Protein AF-A0A1Q7M5S8-F1 (afdb_monomer_lite)

Sequence (167 aa):
MRARPAREFLDVKSGSEAGLRAGVGYGIAPFRAWIPRRIYLELEGRSFLRAGFAAGSAPAEWRLGGTLGPAGNLAIDVAGGSALTDGVGAPRARFLLGLGWSPAACSQRYANEQLARAVPPVPRGFGPTRPVATNGTVEGRAANRRVAFTVVKTRARVIEAEMPPES

Structure (mmCIF, N/CA/C/O backbone):
data_AF-A0A1Q7M5S8-F1
#
_entry.id   AF-A0A1Q7M5S8-F1
#
loop_
_atom_site.group_PDB
_atom_site.id
_atom_site.type_symbol
_atom_site.label_atom_id
_atom_site.label_alt_id
_atom_site.label_comp_id
_atom_site.label_asym_id
_atom_site.label_entity_id
_atom_site.label_seq_id
_atom_site.pdbx_PDB_ins_code
_atom_site.Cartn_x
_atom_site.Cartn_y
_atom_site.Cartn_z
_atom_site.occupancy
_atom_site.B_iso_or_equiv
_atom_site.auth_seq_id
_atom_site.auth_comp_id
_atom_site.auth_asym_id
_atom_site.auth_atom_id
_atom_site.pdbx_PDB_model_num
ATOM 1 N N . MET A 1 1 ? -2.063 22.514 24.105 1.00 39.44 1 MET A N 1
ATOM 2 C CA . MET A 1 1 ? -3.150 21.589 24.504 1.00 39.44 1 MET A CA 1
ATOM 3 C C . MET A 1 1 ? -4.290 22.404 25.096 1.00 39.44 1 MET A C 1
ATOM 5 O O . MET A 1 1 ? -4.022 23.225 25.960 1.00 39.44 1 MET A O 1
ATOM 9 N N . ARG A 1 2 ? -5.533 22.238 24.625 1.00 38.66 2 ARG A N 1
ATOM 10 C CA . ARG A 1 2 ? -6.703 22.955 25.164 1.00 38.66 2 ARG A CA 1
ATOM 11 C C . ARG A 1 2 ? -7.488 21.982 26.047 1.00 38.66 2 ARG A C 1
ATOM 13 O O . ARG A 1 2 ? -8.186 21.119 25.526 1.00 38.66 2 ARG A O 1
ATOM 20 N N . ALA A 1 3 ? -7.300 22.071 27.362 1.00 44.81 3 ALA A N 1
ATOM 21 C CA . ALA A 1 3 ? -7.996 21.227 28.330 1.00 44.81 3 ALA A CA 1
ATOM 22 C C . ALA A 1 3 ? -9.481 21.619 28.383 1.00 44.81 3 ALA A C 1
ATOM 24 O O . ALA A 1 3 ? -9.807 22.793 28.561 1.00 44.81 3 ALA A O 1
ATOM 25 N N . ARG A 1 4 ? -10.380 20.650 28.185 1.00 46.44 4 ARG A N 1
ATOM 26 C CA . ARG A 1 4 ? -11.826 20.851 28.346 1.00 46.44 4 ARG A CA 1
ATOM 27 C C . ARG A 1 4 ? -12.246 20.478 29.777 1.00 46.44 4 ARG A C 1
ATOM 29 O O . ARG A 1 4 ? -11.707 19.509 30.311 1.00 46.44 4 ARG A O 1
ATOM 36 N N . PRO A 1 5 ? -13.196 21.207 30.390 1.00 44.59 5 PRO A N 1
ATOM 37 C CA . PRO A 1 5 ? -13.728 20.858 31.703 1.00 44.59 5 PRO A CA 1
ATOM 38 C C . PRO A 1 5 ? -14.531 19.553 31.638 1.00 44.59 5 PRO A C 1
ATOM 40 O O . PRO A 1 5 ? -15.289 19.333 30.692 1.00 44.59 5 PRO A O 1
ATOM 43 N N . ALA A 1 6 ? -14.344 18.695 32.642 1.00 44.94 6 ALA A N 1
ATOM 44 C CA . ALA A 1 6 ? -15.011 17.402 32.753 1.00 44.94 6 ALA A CA 1
ATOM 45 C C . ALA A 1 6 ? -16.527 17.579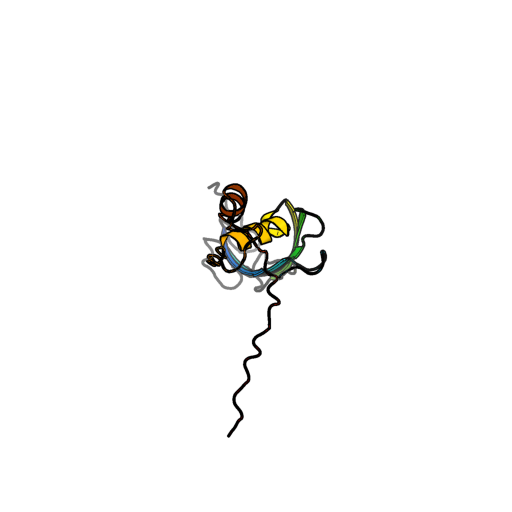 32.946 1.00 44.94 6 ALA A C 1
ATOM 47 O O . ALA A 1 6 ? -16.957 18.415 33.743 1.00 44.94 6 ALA A O 1
ATOM 48 N N . ARG A 1 7 ? -17.335 16.783 32.238 1.00 50.50 7 ARG A N 1
ATOM 49 C CA . ARG A 1 7 ? -18.764 16.603 32.532 1.00 50.50 7 ARG A CA 1
ATOM 50 C C . ARG A 1 7 ? -19.049 15.118 32.736 1.00 50.50 7 ARG A C 1
ATOM 52 O O . ARG A 1 7 ? -18.584 14.284 31.958 1.00 50.50 7 ARG A O 1
ATOM 59 N N . GLU A 1 8 ? -19.796 14.815 33.791 1.00 45.59 8 GLU A N 1
ATOM 60 C CA . GLU A 1 8 ? -20.353 13.490 34.054 1.00 45.59 8 GLU A CA 1
ATOM 61 C C . GLU A 1 8 ? -21.555 13.272 33.137 1.00 45.59 8 GLU A C 1
ATOM 63 O O . GLU A 1 8 ? -22.549 13.990 33.211 1.00 45.59 8 GLU A O 1
ATOM 68 N N . PHE A 1 9 ? -21.449 12.288 32.251 1.00 43.81 9 PHE A N 1
ATOM 69 C CA . PHE A 1 9 ? -22.585 11.724 31.537 1.00 43.81 9 PHE A CA 1
ATOM 70 C C . PHE A 1 9 ? -22.584 10.227 31.836 1.00 43.81 9 PHE A C 1
ATOM 72 O O . PHE A 1 9 ? -21.619 9.546 31.503 1.00 43.81 9 PHE A O 1
ATOM 79 N N . LEU A 1 10 ? -23.659 9.741 32.467 1.00 47.72 10 LEU A N 1
ATOM 80 C CA . LEU A 1 10 ? -23.957 8.311 32.643 1.00 47.72 10 LEU A CA 1
ATOM 81 C C . LEU A 1 10 ? -22.838 7.505 33.341 1.00 47.72 10 LEU A C 1
ATOM 83 O O . LEU A 1 10 ? -22.386 6.489 32.826 1.00 47.72 10 LEU A O 1
ATOM 87 N N . ASP A 1 11 ? -22.411 7.970 34.520 1.00 45.38 11 ASP A N 1
ATOM 88 C CA . ASP A 1 11 ? -21.552 7.234 35.470 1.00 45.38 11 ASP A CA 1
ATOM 89 C C . ASP A 1 11 ? -20.121 6.887 34.996 1.00 45.38 11 ASP A C 1
ATOM 91 O O . ASP A 1 11 ? -19.465 5.988 35.520 1.00 45.38 11 ASP A O 1
ATOM 95 N N . VAL A 1 12 ? -19.576 7.640 34.029 1.00 48.94 12 VAL A N 1
ATOM 96 C CA . VAL A 1 12 ? -18.147 7.575 33.669 1.00 48.94 12 VAL A CA 1
ATOM 97 C C . VAL A 1 12 ? -17.555 8.985 33.563 1.00 48.94 12 VAL A C 1
ATOM 99 O O . VAL A 1 12 ? -18.032 9.839 32.811 1.00 48.94 12 VAL A O 1
ATOM 102 N N . LYS A 1 13 ? -16.478 9.249 34.319 1.00 47.91 13 LYS A N 1
ATOM 103 C CA . LYS A 1 13 ? -15.739 10.527 34.304 1.00 47.91 13 LYS A CA 1
ATOM 104 C C . LYS A 1 13 ? -15.041 10.741 32.954 1.00 47.91 13 LYS A C 1
ATOM 106 O O . LYS A 1 13 ? -13.909 10.300 32.759 1.00 47.91 13 LYS A O 1
ATOM 111 N N . SER A 1 14 ? -15.697 11.452 32.038 1.00 50.75 14 SER A N 1
ATOM 112 C CA . SER A 1 14 ? -15.117 11.851 30.748 1.00 50.75 14 SER A CA 1
ATOM 113 C C . SER A 1 14 ? -14.148 13.044 30.894 1.00 50.75 14 SER A C 1
ATOM 115 O O . SER A 1 14 ? -14.361 13.949 31.707 1.00 50.75 14 SER A O 1
ATOM 117 N N . GLY A 1 15 ? -13.045 13.038 30.133 1.00 58.91 15 GLY A N 1
ATOM 118 C CA . GLY A 1 15 ? -11.954 14.024 30.197 1.00 58.91 15 GLY A CA 1
ATOM 119 C C . GLY A 1 15 ? -11.003 13.910 28.996 1.00 58.91 15 GLY A C 1
ATOM 120 O O . GLY A 1 15 ? -11.401 13.416 27.948 1.00 58.91 15 GLY A O 1
ATOM 121 N N . SER A 1 16 ? -9.748 14.356 29.117 1.00 62.31 16 SER A N 1
ATOM 122 C CA . SER A 1 16 ? -8.747 14.228 28.041 1.00 62.31 16 SER A CA 1
ATOM 123 C C . SER A 1 16 ? -8.523 12.767 27.620 1.00 62.31 16 SER A C 1
ATOM 125 O O . SER A 1 16 ? -8.291 11.898 28.464 1.00 62.31 16 SER A O 1
ATOM 127 N N . GLU A 1 17 ? -8.544 12.518 26.312 1.00 68.56 17 GLU A N 1
ATOM 128 C CA . GLU A 1 17 ? -8.320 11.206 25.698 1.00 68.56 17 GLU A CA 1
ATOM 129 C C . GLU A 1 17 ? -6.906 11.100 25.123 1.00 68.56 17 GLU A C 1
ATOM 131 O O . GLU A 1 17 ? -6.375 12.061 24.563 1.00 68.56 17 GLU A O 1
ATOM 136 N N . ALA A 1 18 ? -6.322 9.911 25.218 1.00 73.50 18 ALA A N 1
ATOM 137 C CA . ALA A 1 18 ? -5.129 9.526 24.481 1.00 73.50 18 ALA A CA 1
ATOM 138 C C . ALA A 1 18 ? -5.447 8.289 23.639 1.00 73.50 18 ALA A C 1
ATOM 140 O O . ALA A 1 18 ? -6.207 7.417 24.058 1.00 73.50 18 ALA A O 1
ATOM 141 N N . GLY A 1 19 ? -4.881 8.219 22.439 1.00 77.06 19 GLY A N 1
ATOM 142 C CA . GLY A 1 19 ? -5.085 7.096 21.534 1.00 77.06 19 GLY A CA 1
ATOM 143 C C . GLY A 1 19 ? -3.784 6.648 20.898 1.00 77.06 19 GLY A C 1
ATOM 144 O O . GLY A 1 19 ? -2.861 7.443 20.725 1.00 77.06 19 GLY A O 1
ATOM 145 N N . LEU A 1 20 ? -3.733 5.370 20.546 1.00 83.38 20 LEU A N 1
ATOM 146 C CA . LEU A 1 20 ? -2.658 4.760 19.784 1.00 83.38 20 LEU A CA 1
ATOM 147 C C . LEU A 1 20 ? -3.250 4.111 18.537 1.00 83.38 20 LEU A C 1
ATOM 149 O O . LEU A 1 20 ? -4.324 3.511 18.584 1.00 83.38 20 LEU A O 1
ATOM 153 N N . ARG A 1 21 ? -2.533 4.229 17.420 1.00 88.56 21 ARG A N 1
ATOM 154 C CA . ARG A 1 21 ? -2.875 3.564 16.167 1.00 88.56 21 ARG A CA 1
ATOM 155 C C . ARG A 1 21 ? -1.660 2.820 15.636 1.00 88.56 21 ARG A C 1
ATOM 157 O O . ARG A 1 21 ? -0.574 3.388 15.561 1.00 88.56 21 ARG A O 1
ATOM 164 N N . ALA A 1 22 ? -1.871 1.574 15.245 1.00 91.62 22 ALA A N 1
ATOM 165 C CA . ALA A 1 22 ? -0.901 0.758 14.533 1.00 91.62 22 ALA A CA 1
ATOM 166 C C . ALA A 1 22 ? -1.518 0.296 13.212 1.00 91.62 22 ALA A C 1
ATOM 168 O O . ALA A 1 22 ? -2.724 0.075 13.131 1.00 91.62 22 ALA A O 1
ATOM 169 N N . GLY A 1 23 ? -0.706 0.152 12.168 1.00 91.31 23 GLY A N 1
ATOM 170 C CA . GLY A 1 23 ? -1.207 -0.268 10.867 1.00 91.31 23 GLY A CA 1
ATOM 171 C C . GLY A 1 23 ? -0.152 -0.947 10.017 1.00 91.31 23 GLY A C 1
ATOM 172 O O . GLY A 1 23 ? 1.031 -0.617 10.087 1.00 91.31 23 GLY A O 1
ATOM 173 N N . VAL A 1 24 ? -0.605 -1.883 9.191 1.00 94.19 24 VAL A N 1
ATOM 174 C CA . VAL A 1 24 ? 0.197 -2.568 8.177 1.00 94.19 24 VAL A CA 1
ATOM 175 C C . VAL A 1 24 ? -0.430 -2.344 6.811 1.00 94.19 24 VAL A C 1
ATOM 177 O O . VAL A 1 24 ? -1.649 -2.277 6.676 1.00 94.19 24 VAL A O 1
ATOM 180 N N . GLY A 1 25 ? 0.397 -2.196 5.780 1.00 90.69 25 GLY A N 1
ATOM 181 C CA . GLY A 1 25 ? -0.077 -1.990 4.418 1.00 90.69 25 GLY A CA 1
ATOM 182 C C . GLY A 1 25 ? 0.751 -2.762 3.410 1.00 90.69 25 GLY A C 1
ATOM 183 O O . GLY A 1 25 ? 1.966 -2.858 3.551 1.00 90.69 25 GLY A O 1
ATOM 184 N N . TYR A 1 26 ? 0.084 -3.270 2.380 1.00 86.62 26 TYR A N 1
ATOM 185 C CA . TYR A 1 26 ? 0.705 -3.995 1.283 1.00 86.62 26 TYR A CA 1
ATOM 186 C C . TYR A 1 26 ? 0.408 -3.302 -0.046 1.00 86.62 26 TYR A C 1
ATOM 188 O O . TYR A 1 26 ? -0.748 -3.008 -0.357 1.00 86.62 26 TYR A O 1
ATOM 196 N N . GLY A 1 27 ? 1.463 -3.010 -0.809 1.00 85.12 27 GLY A N 1
ATOM 197 C CA . GLY A 1 27 ? 1.368 -2.416 -2.141 1.00 85.12 27 GLY A CA 1
ATOM 198 C C . GLY A 1 27 ? 1.177 -3.487 -3.212 1.00 85.12 27 GLY A C 1
ATOM 199 O O . GLY A 1 27 ? 1.892 -4.483 -3.225 1.00 85.12 27 GLY A O 1
ATOM 200 N N . ILE A 1 28 ? 0.239 -3.265 -4.129 1.00 80.12 28 ILE A N 1
ATOM 201 C CA . ILE A 1 28 ? -0.116 -4.194 -5.203 1.00 80.12 28 ILE A CA 1
ATOM 202 C C . ILE A 1 28 ? 0.258 -3.558 -6.545 1.00 80.12 28 ILE A C 1
ATOM 204 O O . ILE A 1 28 ? -0.133 -2.426 -6.859 1.00 80.12 28 ILE A O 1
ATOM 208 N N . ALA A 1 29 ? 1.033 -4.292 -7.350 1.00 73.06 29 ALA A N 1
ATOM 209 C CA . ALA A 1 29 ? 1.382 -3.868 -8.700 1.00 73.06 29 ALA A CA 1
ATOM 210 C C . ALA A 1 29 ? 0.111 -3.773 -9.565 1.00 73.06 29 ALA A C 1
ATOM 212 O O . ALA A 1 29 ? -0.716 -4.687 -9.559 1.00 73.06 29 ALA A O 1
ATOM 213 N N . PRO A 1 30 ? -0.076 -2.679 -10.316 1.00 67.38 30 PRO A N 1
ATOM 214 C CA . PRO A 1 30 ? -1.280 -2.505 -11.107 1.00 67.38 30 PRO A CA 1
ATOM 215 C C . PRO A 1 30 ? -1.287 -3.425 -12.315 1.00 67.38 30 PRO A C 1
ATOM 217 O O . PRO A 1 30 ? -0.294 -3.551 -13.027 1.00 67.38 30 PRO A O 1
ATOM 220 N N . PHE A 1 31 ? -2.471 -3.907 -12.656 1.00 65.50 31 PHE A N 1
ATOM 221 C CA . PHE A 1 31 ? -2.771 -4.299 -14.032 1.00 65.50 31 PHE A CA 1
ATOM 222 C C . PHE A 1 31 ? -4.063 -3.660 -14.555 1.00 65.50 31 PHE A C 1
ATOM 224 O O . PHE A 1 31 ? -4.291 -3.639 -15.762 1.00 65.50 31 PHE A O 1
ATOM 231 N N . ARG A 1 32 ? -4.896 -3.089 -13.670 1.00 71.94 32 ARG A N 1
ATOM 232 C CA . ARG A 1 32 ? -6.156 -2.422 -14.019 1.00 71.94 32 ARG A CA 1
ATOM 233 C C . ARG A 1 32 ? -6.461 -1.288 -13.035 1.00 71.94 32 ARG A C 1
ATOM 235 O O . ARG A 1 32 ? -6.163 -1.405 -11.852 1.00 71.94 32 ARG A O 1
ATOM 242 N N . ALA A 1 33 ? -7.077 -0.212 -13.525 1.00 72.19 33 ALA A N 1
ATOM 243 C CA . ALA A 1 33 ? -7.329 1.023 -12.766 1.00 72.19 33 ALA A CA 1
ATOM 244 C C . ALA A 1 33 ? -8.261 0.857 -11.543 1.00 72.19 33 ALA A C 1
ATOM 246 O O . ALA A 1 33 ? -8.208 1.650 -10.608 1.00 72.19 33 ALA A O 1
ATOM 247 N N . TRP A 1 34 ? -9.087 -0.192 -11.537 1.00 73.69 34 TRP A N 1
ATOM 248 C CA . TRP A 1 34 ? -10.077 -0.484 -10.491 1.00 73.69 34 TRP A CA 1
ATOM 249 C C . TRP A 1 34 ? -9.557 -1.413 -9.391 1.00 73.69 34 TRP A C 1
ATOM 251 O O . TRP A 1 34 ? -10.315 -1.826 -8.520 1.00 73.69 34 TRP A O 1
ATOM 261 N N . ILE A 1 35 ? -8.276 -1.774 -9.449 1.00 82.94 35 ILE A N 1
ATOM 262 C CA . ILE A 1 35 ? -7.642 -2.631 -8.453 1.00 82.94 35 ILE A CA 1
ATOM 263 C C . ILE A 1 35 ? -6.897 -1.740 -7.464 1.00 82.94 35 ILE A C 1
ATOM 265 O O . ILE A 1 35 ? -6.172 -0.835 -7.895 1.00 82.94 35 ILE A O 1
ATOM 269 N N . PRO A 1 36 ? -7.062 -1.968 -6.151 1.00 84.25 36 PRO A N 1
ATOM 270 C CA . PRO A 1 36 ? -6.377 -1.180 -5.144 1.00 84.25 36 PRO A CA 1
ATOM 271 C C . PRO A 1 36 ? -4.866 -1.288 -5.291 1.00 84.25 36 PRO A C 1
ATOM 273 O O . PRO A 1 36 ? -4.295 -2.363 -5.428 1.00 84.25 36 PRO A O 1
ATOM 276 N N . ARG A 1 37 ? -4.225 -0.123 -5.252 1.00 84.81 37 ARG A N 1
ATOM 277 C CA . ARG A 1 37 ? -2.773 0.076 -5.288 1.00 84.81 37 ARG A CA 1
ATOM 278 C C . ARG A 1 37 ? -2.139 -0.339 -3.975 1.00 84.81 37 ARG A C 1
ATOM 280 O O . ARG A 1 37 ? -0.982 -0.740 -3.935 1.00 84.81 37 ARG A O 1
ATOM 287 N N . ARG A 1 38 ? -2.900 -0.183 -2.899 1.00 87.62 38 ARG A N 1
ATOM 288 C CA . ARG A 1 38 ? -2.530 -0.543 -1.545 1.00 87.62 38 ARG A CA 1
ATOM 289 C C . ARG A 1 38 ? -3.764 -1.068 -0.844 1.00 87.62 38 ARG A C 1
ATOM 291 O O . ARG A 1 38 ? -4.832 -0.482 -0.985 1.00 87.62 38 ARG A O 1
ATOM 298 N N . ILE A 1 39 ? -3.581 -2.127 -0.077 1.00 92.00 39 ILE A N 1
ATOM 299 C CA . ILE A 1 39 ? -4.518 -2.564 0.955 1.00 92.00 39 ILE A CA 1
ATOM 300 C C . ILE A 1 39 ? -3.853 -2.353 2.310 1.00 92.00 39 ILE A C 1
ATOM 302 O O . ILE A 1 39 ? -2.626 -2.441 2.417 1.00 92.00 39 ILE A O 1
ATOM 306 N N . TYR A 1 40 ? -4.624 -2.030 3.336 1.00 93.56 40 TYR A N 1
ATOM 307 C CA . TYR A 1 40 ? -4.085 -1.827 4.672 1.00 93.56 40 TYR A CA 1
ATOM 308 C C . TYR A 1 40 ? -5.057 -2.274 5.754 1.00 93.56 40 TYR A C 1
ATOM 310 O O . TYR A 1 40 ? -6.269 -2.174 5.594 1.00 93.56 40 TYR A O 1
ATOM 318 N N . LEU A 1 41 ? -4.494 -2.732 6.866 1.00 95.12 41 LEU A N 1
ATOM 319 C CA . LEU A 1 41 ? -5.205 -3.053 8.092 1.00 95.12 41 LEU A CA 1
ATOM 320 C C . LEU A 1 41 ? -4.679 -2.133 9.193 1.00 95.12 41 LEU A C 1
ATOM 322 O O . LEU A 1 41 ? -3.474 -2.083 9.436 1.00 95.12 41 LEU A O 1
ATOM 326 N N . GLU A 1 42 ? -5.575 -1.413 9.852 1.00 93.81 42 GLU A N 1
ATOM 327 C CA . GLU A 1 42 ? -5.278 -0.541 10.985 1.00 93.81 42 GLU A CA 1
ATOM 328 C C . GLU A 1 42 ? -6.018 -1.010 12.236 1.00 93.81 42 GLU A C 1
ATOM 330 O O . GLU A 1 42 ? -7.172 -1.425 12.173 1.00 93.81 42 GLU A O 1
ATOM 335 N N . LEU A 1 43 ? -5.352 -0.891 13.379 1.00 91.19 43 LEU A N 1
ATOM 336 C CA . LEU A 1 43 ? -5.911 -1.064 14.711 1.00 91.19 43 LEU A CA 1
ATOM 337 C C . LEU A 1 43 ? -5.753 0.251 15.466 1.00 91.19 43 LEU A C 1
ATOM 339 O O . LEU A 1 43 ? -4.668 0.834 15.504 1.00 91.19 43 LEU A O 1
ATOM 343 N N . GLU A 1 44 ? -6.830 0.723 16.074 1.00 87.19 44 GLU A N 1
ATOM 344 C CA . GLU A 1 44 ? -6.838 1.931 16.889 1.00 87.19 44 GLU A CA 1
ATOM 345 C C . GLU A 1 44 ? -7.417 1.622 18.262 1.00 87.19 44 GLU A C 1
ATOM 347 O O . GLU A 1 44 ? -8.493 1.048 18.362 1.00 87.19 44 GLU A O 1
ATOM 352 N N . GLY A 1 45 ? -6.719 2.027 19.318 1.00 84.00 45 GLY A N 1
ATOM 353 C CA . GLY A 1 45 ? -7.219 1.985 20.687 1.00 84.00 45 GLY A CA 1
ATOM 354 C C . GLY A 1 45 ? -7.203 3.383 21.282 1.00 84.00 45 GLY A C 1
ATOM 355 O O . GLY A 1 45 ? -6.209 4.100 21.155 1.00 84.00 45 GLY A O 1
ATOM 356 N N . ARG A 1 46 ? -8.290 3.785 21.938 1.00 76.56 46 ARG A N 1
ATOM 357 C CA . ARG A 1 46 ? -8.379 5.063 22.661 1.00 76.56 46 ARG A CA 1
ATOM 358 C C . ARG A 1 46 ? -8.680 4.799 24.126 1.00 76.56 46 ARG A C 1
ATOM 360 O O . ARG A 1 46 ? -9.326 3.814 24.447 1.00 76.56 46 ARG A O 1
ATOM 367 N N . SER A 1 47 ? -8.197 5.658 25.015 1.00 70.44 47 SER A N 1
ATOM 368 C CA . SER A 1 47 ? -8.421 5.563 26.458 1.00 70.44 47 SER A CA 1
ATOM 369 C C . SER A 1 47 ? -8.505 6.957 27.075 1.00 70.44 47 SER A C 1
ATOM 371 O O . SER A 1 47 ? -7.801 7.885 26.664 1.00 70.44 47 SER A O 1
ATOM 373 N N . PHE A 1 48 ? -9.360 7.117 28.083 1.00 68.88 48 PHE A N 1
ATOM 374 C CA . PHE A 1 48 ? -9.407 8.339 28.880 1.00 68.88 48 PHE A CA 1
ATOM 375 C C . PHE A 1 48 ? -8.245 8.342 29.873 1.00 68.88 48 PHE A C 1
ATOM 377 O O . PHE A 1 48 ? -8.095 7.411 30.665 1.00 68.88 48 PHE A O 1
ATOM 384 N N . LEU A 1 49 ? -7.464 9.427 29.904 1.00 64.75 49 LEU A N 1
ATOM 385 C CA . LEU A 1 49 ? -6.265 9.540 30.750 1.00 64.75 49 LEU A CA 1
ATOM 386 C C . LEU A 1 49 ? -6.546 9.325 32.249 1.00 64.75 49 LEU A C 1
ATOM 388 O O . LEU A 1 49 ? -5.637 8.992 33.002 1.00 64.75 49 LEU A O 1
ATOM 392 N N . ARG A 1 50 ? -7.798 9.508 32.687 1.00 62.25 50 ARG A N 1
ATOM 393 C CA . ARG A 1 50 ? -8.221 9.375 34.089 1.00 62.25 50 ARG A CA 1
ATOM 394 C C . ARG A 1 50 ? -8.894 8.036 34.426 1.00 62.25 50 ARG A C 1
ATOM 396 O O . ARG A 1 50 ? -9.028 7.741 35.606 1.00 62.25 50 ARG A O 1
ATOM 403 N N . ALA A 1 51 ? -9.297 7.246 33.425 1.00 60.31 51 ALA A N 1
ATOM 404 C CA . ALA A 1 51 ? -9.950 5.940 33.606 1.00 60.31 51 ALA A CA 1
ATOM 405 C C . ALA A 1 51 ? -8.971 4.749 33.520 1.00 60.31 51 ALA A C 1
ATOM 407 O O . ALA A 1 51 ? -9.365 3.609 33.748 1.00 60.31 51 ALA A O 1
ATOM 408 N N . GLY A 1 52 ? -7.690 4.999 33.214 1.00 55.81 52 GLY A N 1
ATOM 409 C CA . GLY A 1 52 ? -6.600 4.044 33.446 1.00 55.81 52 GLY A CA 1
ATOM 410 C C . GLY A 1 52 ? -6.692 2.719 32.680 1.00 55.81 52 GLY A C 1
ATOM 411 O O . GLY A 1 52 ? -6.249 1.706 33.205 1.00 55.81 52 GLY A O 1
ATOM 412 N N . PHE A 1 53 ? -7.250 2.708 31.463 1.00 61.78 53 PHE A N 1
ATOM 413 C CA . PHE A 1 53 ? -7.430 1.492 30.646 1.00 61.78 53 PHE A CA 1
ATOM 414 C C . PHE A 1 53 ? -8.326 0.410 31.279 1.00 61.78 53 PHE A C 1
ATOM 416 O O . PHE A 1 53 ? -8.230 -0.759 30.910 1.00 61.78 53 PHE A O 1
ATOM 423 N N . ALA A 1 54 ? -9.220 0.776 32.203 1.00 60.69 54 ALA A N 1
ATOM 424 C CA . ALA A 1 54 ? -10.208 -0.155 32.741 1.00 60.69 54 ALA A CA 1
ATOM 425 C C . ALA A 1 54 ? -11.041 -0.800 31.611 1.00 60.69 54 ALA A C 1
ATOM 427 O O . ALA A 1 54 ? -11.418 -0.120 30.647 1.00 60.69 54 ALA A O 1
ATOM 428 N N . ALA A 1 55 ? -11.334 -2.100 31.725 1.00 56.47 55 ALA A N 1
ATOM 429 C CA . ALA A 1 55 ? -12.139 -2.827 30.741 1.00 56.47 55 ALA A CA 1
ATOM 430 C C . ALA A 1 55 ? -13.482 -2.103 30.503 1.00 56.47 55 ALA A C 1
ATOM 432 O O . ALA A 1 55 ? -14.149 -1.706 31.454 1.00 56.47 55 ALA A O 1
ATOM 433 N N . GLY A 1 56 ? -13.843 -1.871 29.235 1.00 60.16 56 GLY A N 1
ATOM 434 C CA . GLY A 1 56 ? -15.046 -1.112 28.841 1.00 60.16 56 GLY A CA 1
ATOM 435 C C . GLY A 1 56 ? -14.890 0.420 28.765 1.00 60.16 56 GLY A C 1
ATOM 436 O O . GLY A 1 56 ? -15.769 1.106 28.251 1.00 60.16 56 GLY A O 1
ATOM 437 N N . SER A 1 57 ? -13.759 0.985 29.205 1.00 63.78 57 SER A N 1
ATOM 438 C CA . SER A 1 57 ? -13.466 2.432 29.089 1.00 63.78 57 SER A CA 1
ATOM 439 C C . SER A 1 57 ? -12.548 2.798 27.915 1.00 63.78 57 SER A C 1
ATOM 441 O O . SER A 1 57 ? -12.375 3.978 27.605 1.00 63.78 57 SER A O 1
ATOM 443 N N . ALA A 1 58 ? -11.971 1.788 27.259 1.00 70.50 58 ALA A N 1
ATOM 444 C CA . ALA A 1 58 ? -11.042 1.944 26.150 1.00 70.50 58 ALA A CA 1
ATOM 445 C C . ALA A 1 58 ? -11.606 1.290 24.875 1.00 70.50 58 ALA A C 1
ATOM 447 O O . ALA A 1 58 ? -11.480 0.070 24.707 1.00 70.50 58 ALA A O 1
ATOM 448 N N . PRO A 1 59 ? -12.267 2.056 23.986 1.00 74.81 59 PRO A N 1
ATOM 449 C CA . PRO A 1 59 ? -12.730 1.516 22.719 1.00 74.81 59 PRO A CA 1
ATOM 450 C C . PRO A 1 59 ? -11.530 1.171 21.827 1.00 74.81 59 PRO A C 1
ATOM 452 O O . PRO A 1 59 ? -10.659 2.009 21.569 1.00 74.81 59 PRO A O 1
ATOM 455 N N . ALA A 1 60 ? -11.501 -0.072 21.357 1.00 84.12 60 ALA A N 1
ATOM 456 C CA . ALA A 1 60 ? -10.600 -0.549 20.323 1.00 84.12 60 ALA A CA 1
ATOM 457 C C . ALA A 1 60 ? -11.391 -0.747 19.029 1.00 84.12 60 ALA A C 1
ATOM 459 O O . ALA A 1 60 ? -12.523 -1.219 19.056 1.00 84.12 60 ALA A O 1
ATOM 460 N N . GLU A 1 61 ? -10.802 -0.393 17.897 1.00 88.81 61 GLU A N 1
ATOM 461 C CA . GLU A 1 61 ? -11.383 -0.495 16.563 1.00 88.81 61 GLU A CA 1
ATOM 462 C C . GLU A 1 61 ? -10.366 -1.119 15.610 1.00 88.81 61 GLU A C 1
ATOM 464 O O . GLU A 1 61 ? -9.164 -0.865 15.710 1.00 88.81 61 GLU A O 1
ATOM 469 N N . TRP A 1 62 ? -10.858 -1.875 14.635 1.00 92.44 62 TRP A N 1
ATOM 470 C CA . TRP A 1 62 ? -10.067 -2.291 13.482 1.00 92.44 62 TRP A CA 1
ATOM 471 C C . TRP A 1 62 ? -10.631 -1.665 12.213 1.00 92.44 62 TRP A C 1
ATOM 473 O O . TRP A 1 62 ? -11.821 -1.356 12.147 1.00 92.44 62 TRP A O 1
ATOM 483 N N . ARG A 1 63 ? -9.783 -1.465 11.203 1.00 95.19 63 ARG A N 1
ATOM 484 C CA . ARG A 1 63 ? -10.176 -0.959 9.884 1.00 95.19 63 ARG A CA 1
ATOM 485 C C . ARG A 1 63 ? -9.394 -1.659 8.797 1.00 95.19 63 ARG A C 1
ATOM 487 O O . ARG A 1 63 ? -8.175 -1.745 8.874 1.00 95.19 63 ARG A O 1
ATOM 494 N N . LEU A 1 64 ? -10.096 -2.088 7.764 1.00 95.69 64 LEU A N 1
ATOM 495 C CA . LEU A 1 64 ? -9.521 -2.545 6.511 1.00 95.69 64 LEU A CA 1
ATOM 496 C C . LEU A 1 64 ? -9.845 -1.511 5.443 1.00 95.69 64 LEU A C 1
ATOM 498 O O . LEU A 1 64 ? -10.999 -1.112 5.288 1.00 95.69 64 LEU A O 1
ATOM 502 N N . GLY A 1 65 ? -8.832 -1.087 4.703 1.00 95.19 65 GLY A N 1
ATOM 503 C CA . GLY A 1 65 ? -9.011 -0.136 3.622 1.00 95.19 65 GLY A CA 1
ATOM 504 C C . GLY A 1 65 ? -8.148 -0.432 2.416 1.00 95.19 65 GLY A C 1
ATOM 505 O O . GLY A 1 65 ? -7.232 -1.258 2.448 1.00 95.19 65 GLY A O 1
ATOM 506 N N . GLY A 1 66 ? -8.474 0.248 1.327 1.00 93.75 66 GLY A N 1
ATOM 507 C CA . GLY A 1 66 ? -7.730 0.183 0.091 1.00 93.75 66 GLY A CA 1
ATOM 508 C C . GLY A 1 66 ? -7.743 1.510 -0.649 1.00 93.75 66 GLY A C 1
ATOM 509 O O . GLY A 1 66 ? -8.748 2.219 -0.678 1.00 93.75 66 GLY A O 1
ATOM 510 N N . THR A 1 67 ? -6.617 1.806 -1.292 1.00 91.69 67 THR A N 1
ATOM 511 C CA . THR A 1 67 ? -6.440 3.018 -2.091 1.00 91.69 67 THR A CA 1
ATOM 512 C C . THR A 1 67 ? -6.490 2.672 -3.577 1.00 91.69 67 THR A C 1
ATOM 514 O O . THR A 1 67 ? -5.636 1.941 -4.083 1.00 91.69 67 THR A O 1
ATOM 517 N N . LEU A 1 68 ? -7.474 3.206 -4.293 1.00 90.69 68 LEU A N 1
ATOM 518 C CA . LEU A 1 68 ? -7.647 3.101 -5.740 1.00 90.69 68 LEU A CA 1
ATOM 519 C C . LEU A 1 68 ? -6.978 4.282 -6.452 1.00 90.69 68 LEU A C 1
ATOM 521 O O . LEU A 1 68 ? -6.994 5.408 -5.959 1.00 90.69 68 LEU A O 1
ATOM 525 N N . GLY A 1 69 ? -6.446 4.024 -7.648 1.00 89.19 69 GLY A N 1
ATOM 526 C CA . GLY A 1 69 ? -5.885 5.047 -8.533 1.00 89.19 69 GLY A CA 1
ATOM 527 C C . GLY A 1 69 ? -6.548 5.030 -9.906 1.00 89.19 69 GLY A C 1
ATOM 528 O O . GLY A 1 69 ? -5.911 4.567 -10.856 1.00 89.19 69 GLY A O 1
ATOM 529 N N . PRO A 1 70 ? -7.816 5.471 -10.030 1.00 85.44 70 PRO A N 1
ATOM 530 C CA . PRO A 1 70 ? -8.600 5.266 -11.246 1.00 85.44 70 PRO A CA 1
ATOM 531 C C . PRO A 1 70 ? -8.123 6.113 -12.433 1.00 85.44 70 PRO A C 1
ATOM 533 O O . PRO A 1 70 ? -8.280 5.692 -13.577 1.00 85.44 70 PRO A O 1
ATOM 536 N N . ALA A 1 71 ? -7.537 7.292 -12.187 1.00 82.75 71 ALA A N 1
ATOM 537 C CA . ALA A 1 71 ? -7.091 8.198 -13.243 1.00 82.75 71 ALA A CA 1
ATOM 538 C C . ALA A 1 71 ? -5.889 9.054 -12.808 1.00 82.75 71 ALA A C 1
ATOM 540 O O . ALA A 1 71 ? -5.992 9.901 -11.920 1.00 82.75 71 ALA A O 1
ATOM 541 N N . GLY A 1 72 ? -4.746 8.864 -13.474 1.00 83.50 72 GLY A N 1
ATOM 542 C CA . GLY A 1 72 ? -3.546 9.679 -13.275 1.00 83.50 72 GLY A CA 1
ATOM 543 C C . GLY A 1 72 ? -3.032 9.651 -11.833 1.00 83.50 72 GLY A C 1
ATOM 544 O O . GLY A 1 72 ? -2.532 8.631 -11.365 1.00 83.50 72 GLY A O 1
ATOM 545 N N . ASN A 1 73 ? -3.140 10.791 -11.151 1.00 88.50 73 ASN A N 1
ATOM 546 C CA . ASN A 1 73 ? -2.664 10.986 -9.780 1.00 88.50 73 ASN A CA 1
ATOM 547 C C . ASN A 1 73 ? -3.810 11.070 -8.760 1.00 88.50 73 ASN A C 1
ATOM 549 O O . ASN A 1 73 ? -3.554 11.360 -7.594 1.00 88.50 73 ASN A O 1
ATOM 553 N N . LEU A 1 74 ? -5.060 10.856 -9.179 1.00 89.81 74 LEU A N 1
ATOM 554 C CA . LEU A 1 74 ? -6.190 10.815 -8.260 1.00 89.81 74 LEU A CA 1
ATOM 555 C C . LEU A 1 74 ? -6.120 9.532 -7.429 1.00 89.81 74 LEU A C 1
ATOM 557 O O . LEU A 1 74 ? -6.150 8.437 -7.986 1.00 89.81 74 LEU A O 1
ATOM 561 N N . ALA A 1 75 ? -6.066 9.693 -6.112 1.00 91.25 75 ALA A N 1
ATOM 562 C CA . ALA A 1 75 ? -6.156 8.625 -5.134 1.00 91.25 75 ALA A CA 1
ATOM 563 C C . ALA A 1 75 ? -7.533 8.668 -4.465 1.00 91.25 75 ALA A C 1
ATOM 565 O O . ALA A 1 75 ? -7.952 9.709 -3.954 1.00 91.25 75 ALA A O 1
ATOM 566 N N . ILE A 1 76 ? -8.221 7.531 -4.463 1.00 93.38 76 ILE A N 1
ATOM 567 C CA . ILE A 1 76 ? -9.481 7.336 -3.747 1.00 93.38 76 ILE A CA 1
ATOM 568 C C . ILE A 1 76 ? -9.232 6.283 -2.681 1.00 93.38 76 ILE A C 1
ATOM 570 O O . ILE A 1 76 ? -8.917 5.145 -3.011 1.00 93.38 76 ILE A O 1
ATOM 574 N N . ASP A 1 77 ? -9.356 6.656 -1.416 1.00 93.50 77 ASP A N 1
ATOM 575 C CA . ASP A 1 77 ? -9.218 5.736 -0.295 1.00 93.50 77 ASP A CA 1
ATOM 576 C C . ASP A 1 77 ? -10.593 5.335 0.225 1.00 93.50 77 ASP A C 1
ATOM 578 O O . ASP A 1 77 ? -11.454 6.188 0.437 1.00 93.50 77 ASP A O 1
ATOM 582 N N . VAL A 1 78 ? -10.807 4.041 0.422 1.00 95.69 78 VAL A N 1
ATOM 583 C CA . VAL A 1 78 ? -12.035 3.517 1.018 1.00 95.69 78 VAL A CA 1
ATOM 584 C C . VAL A 1 78 ? -11.639 2.581 2.140 1.00 95.69 78 VAL A C 1
ATOM 586 O O . VAL A 1 78 ? -10.860 1.657 1.916 1.00 95.69 78 VAL A O 1
ATOM 589 N N . ALA A 1 79 ? -12.194 2.794 3.329 1.00 95.81 79 ALA A N 1
ATOM 590 C CA . ALA A 1 79 ? -11.966 1.920 4.468 1.00 95.81 79 ALA A CA 1
ATOM 591 C C . ALA A 1 79 ? -13.251 1.643 5.233 1.00 95.81 79 ALA A C 1
ATOM 593 O O . ALA A 1 79 ? -14.152 2.477 5.299 1.00 95.81 79 ALA A O 1
ATOM 594 N N . GLY A 1 80 ? -13.319 0.465 5.833 1.00 95.62 80 GLY A N 1
ATOM 595 C CA . GLY A 1 80 ? -14.429 0.023 6.657 1.00 95.62 80 GLY A CA 1
ATOM 596 C C . GLY A 1 80 ? -13.920 -0.753 7.859 1.00 95.62 80 GLY A C 1
ATOM 597 O O . GLY A 1 80 ? -12.863 -1.382 7.807 1.00 95.62 80 GLY A O 1
ATOM 598 N N . GLY A 1 81 ? -14.664 -0.702 8.953 1.00 93.31 81 GLY A N 1
ATOM 599 C CA . GLY A 1 81 ? -14.288 -1.406 10.165 1.00 93.31 81 GLY A CA 1
ATOM 600 C C . GLY A 1 81 ? -15.338 -1.318 11.255 1.00 93.31 81 GLY A C 1
ATOM 601 O O . GLY A 1 81 ? -16.359 -0.643 11.101 1.00 93.31 81 GLY A O 1
ATOM 602 N N . SER A 1 82 ? -15.080 -1.997 12.364 1.00 90.69 82 SER A N 1
ATOM 603 C CA . SER A 1 82 ? -15.965 -2.011 13.525 1.00 90.69 82 SER A CA 1
ATOM 604 C C . SER A 1 82 ? -15.177 -1.871 14.819 1.00 90.69 82 SER A C 1
ATOM 606 O O . SER A 1 82 ? -13.947 -1.981 14.852 1.00 90.69 82 SER A O 1
ATOM 608 N N . ALA A 1 83 ? -15.917 -1.663 15.903 1.00 88.38 83 ALA A N 1
ATOM 609 C CA . ALA A 1 83 ? -15.403 -1.890 17.237 1.00 88.38 83 ALA A CA 1
ATOM 610 C C . ALA A 1 83 ? -14.882 -3.330 17.386 1.00 88.38 83 ALA A C 1
ATOM 612 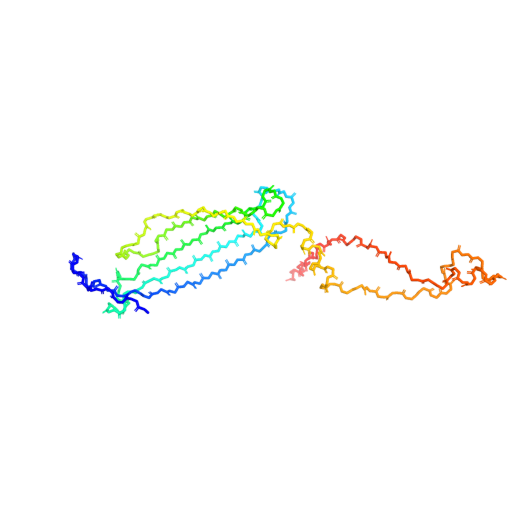O O . ALA A 1 83 ? -15.450 -4.282 16.843 1.00 88.38 83 ALA A O 1
ATOM 613 N N . LEU A 1 84 ? -13.784 -3.444 18.121 1.00 83.94 84 LEU A N 1
ATOM 614 C CA . LEU A 1 84 ? -13.205 -4.666 18.664 1.00 83.94 84 LEU A CA 1
ATOM 615 C C . LEU A 1 84 ? -13.606 -4.849 20.139 1.00 83.94 84 LEU A C 1
ATOM 617 O O . LEU A 1 84 ? -13.606 -5.971 20.633 1.00 83.94 84 LEU A O 1
ATOM 621 N N . THR A 1 85 ? -13.938 -3.756 20.839 1.00 79.25 85 THR A N 1
ATOM 622 C CA . THR A 1 85 ? -14.405 -3.757 22.233 1.00 79.25 85 THR A CA 1
ATOM 623 C C . THR A 1 85 ? -15.613 -2.841 22.419 1.00 79.25 85 THR A C 1
ATOM 625 O O . THR A 1 85 ? -15.709 -1.784 21.791 1.00 79.25 85 THR A O 1
ATOM 628 N N . ASP A 1 86 ? -16.509 -3.214 23.335 1.00 72.25 86 ASP A N 1
ATOM 629 C CA . ASP A 1 86 ? -17.712 -2.448 23.684 1.00 72.25 86 ASP A CA 1
ATOM 630 C C . ASP A 1 86 ? -17.391 -1.314 24.670 1.00 72.25 86 ASP A C 1
ATOM 632 O O . ASP A 1 86 ? -17.848 -1.279 25.811 1.00 72.25 86 ASP A O 1
ATOM 636 N N . GLY A 1 87 ? -16.531 -0.395 24.227 1.00 70.06 87 GLY A N 1
ATOM 637 C CA . GLY A 1 87 ? -16.188 0.816 24.964 1.00 70.06 87 GLY A CA 1
ATOM 638 C C . GLY A 1 87 ? -17.185 1.951 24.736 1.00 70.06 87 GLY A C 1
ATOM 639 O O . GLY A 1 87 ? -17.798 2.061 23.671 1.00 70.06 87 GLY A O 1
ATOM 640 N N . VAL A 1 88 ? -17.310 2.859 25.706 1.00 64.19 88 VAL A N 1
ATOM 641 C CA . VAL A 1 88 ? -18.105 4.088 25.533 1.00 64.19 88 VAL A CA 1
ATOM 642 C C . VAL A 1 88 ? -17.577 4.880 24.327 1.00 64.19 88 VAL A C 1
ATOM 644 O O . VAL A 1 88 ? -16.414 5.276 24.292 1.00 64.19 88 VAL A O 1
ATOM 647 N N . GLY A 1 89 ? -18.435 5.098 23.323 1.00 68.38 89 GLY A N 1
ATOM 648 C CA . GLY A 1 89 ? -18.078 5.778 22.071 1.00 68.38 89 GLY A CA 1
ATOM 649 C C . GLY A 1 89 ? -17.562 4.868 20.945 1.00 68.38 89 GLY A C 1
ATOM 650 O O . GLY A 1 89 ? -17.238 5.383 19.873 1.00 68.38 89 GLY A O 1
ATOM 651 N N . ALA A 1 90 ? -17.515 3.543 21.143 1.00 71.00 90 ALA A N 1
ATOM 652 C CA . ALA A 1 90 ? -17.135 2.590 20.103 1.00 71.00 90 ALA A CA 1
ATOM 653 C C . ALA A 1 90 ? -18.214 2.515 18.996 1.00 71.00 90 ALA A C 1
ATOM 655 O O . ALA A 1 90 ? -19.377 2.210 19.278 1.00 71.00 90 ALA A O 1
ATOM 656 N N . PRO A 1 91 ? -17.881 2.792 17.722 1.00 69.94 91 PRO A N 1
ATOM 657 C CA . PRO A 1 91 ? -18.827 2.664 16.623 1.00 69.94 91 PRO A CA 1
ATOM 658 C C . PRO A 1 91 ? -19.083 1.187 16.303 1.00 69.94 91 PRO A C 1
ATOM 660 O O . PRO A 1 91 ? -18.152 0.410 16.098 1.00 69.94 91 PRO A O 1
ATOM 663 N N . ARG A 1 92 ? -20.356 0.807 16.143 1.00 79.94 92 ARG A N 1
ATOM 664 C CA . ARG A 1 92 ? -20.718 -0.539 15.656 1.00 79.94 92 ARG A CA 1
ATOM 665 C C . ARG A 1 92 ? -20.175 -0.811 14.251 1.00 79.94 92 ARG A C 1
ATOM 667 O O . ARG A 1 92 ? -19.800 -1.934 13.944 1.00 79.94 92 ARG A O 1
ATOM 674 N N . ALA A 1 93 ? -20.116 0.224 13.418 1.00 87.31 93 ALA A N 1
ATOM 675 C CA . ALA A 1 93 ? -19.443 0.215 12.128 1.00 87.31 93 ALA A CA 1
ATOM 676 C C . ALA A 1 93 ? -18.980 1.636 11.783 1.00 87.31 93 ALA A C 1
ATOM 678 O O . ALA A 1 93 ? -19.654 2.614 12.120 1.00 87.31 93 ALA A O 1
ATOM 679 N N . ARG A 1 94 ? -17.841 1.757 11.099 1.00 89.06 94 ARG A N 1
ATOM 680 C CA . ARG A 1 94 ? -17.318 3.018 10.569 1.00 89.06 94 ARG A CA 1
ATOM 681 C C . ARG A 1 94 ? -16.829 2.804 9.145 1.00 89.06 94 ARG A C 1
ATOM 683 O O . ARG A 1 94 ? -16.070 1.877 8.883 1.00 89.06 94 ARG A O 1
ATOM 690 N N . PHE A 1 95 ? -17.229 3.710 8.263 1.00 93.62 95 PHE A N 1
ATOM 691 C CA . PHE A 1 95 ? -16.765 3.773 6.884 1.00 93.62 95 PHE A CA 1
ATOM 692 C C . PHE A 1 95 ? -16.075 5.109 6.648 1.00 93.62 95 PHE A C 1
ATOM 694 O O . PHE A 1 95 ? -16.525 6.143 7.145 1.00 93.62 95 PHE A O 1
ATOM 701 N N . LEU A 1 96 ? -14.974 5.073 5.911 1.00 93.94 96 LEU A N 1
ATOM 702 C CA . LEU A 1 96 ? -14.186 6.231 5.532 1.00 93.94 96 LEU A CA 1
ATOM 703 C C . LEU A 1 96 ? -14.086 6.270 4.011 1.00 93.94 96 LEU A C 1
ATOM 705 O O . LEU A 1 96 ? -13.838 5.250 3.369 1.00 93.94 96 LEU A O 1
ATOM 709 N N . LEU A 1 97 ? -14.262 7.467 3.464 1.00 96.25 97 LEU A N 1
ATOM 710 C CA . LEU A 1 97 ? -14.008 7.779 2.068 1.00 96.25 97 LEU A CA 1
ATOM 711 C C . LEU A 1 97 ? -13.057 8.972 2.032 1.00 96.25 97 LEU A C 1
ATOM 713 O O . LEU A 1 97 ? -13.354 10.027 2.594 1.00 96.25 97 LEU A O 1
ATOM 717 N N . GLY A 1 98 ? -11.912 8.788 1.388 1.00 94.12 98 GLY A N 1
ATOM 718 C CA . GLY A 1 98 ? -10.887 9.802 1.206 1.00 94.12 98 GLY A CA 1
ATOM 719 C C . GLY A 1 98 ? -10.657 10.080 -0.271 1.00 94.12 98 GLY A C 1
ATOM 720 O O . GLY A 1 98 ? -10.628 9.167 -1.091 1.00 94.12 98 GLY A O 1
ATOM 721 N N . LEU A 1 99 ? -10.458 11.350 -0.606 1.00 94.56 99 LEU A N 1
ATOM 722 C CA . LEU A 1 99 ? -10.035 11.785 -1.932 1.00 94.56 99 LEU A CA 1
ATOM 723 C C . LEU A 1 99 ? -8.735 12.566 -1.780 1.00 94.56 99 LEU A C 1
ATOM 725 O O . LEU A 1 99 ? -8.607 13.403 -0.887 1.00 94.56 99 LEU A O 1
ATOM 729 N N . GLY A 1 100 ? -7.771 12.305 -2.653 1.00 91.44 100 GLY A N 1
ATOM 730 C CA . GLY A 1 100 ? -6.492 12.995 -2.624 1.00 91.44 100 GLY A CA 1
ATOM 731 C C . GLY A 1 100 ? -5.789 12.977 -3.970 1.00 91.44 100 GLY A C 1
ATOM 732 O O . GLY A 1 100 ? -6.122 12.206 -4.865 1.00 91.44 100 GLY A O 1
ATOM 733 N N . TRP A 1 101 ? -4.780 13.830 -4.106 1.00 91.00 101 TRP A N 1
ATOM 734 C CA . TRP A 1 101 ? -3.897 13.841 -5.264 1.00 91.00 101 TRP A CA 1
ATOM 735 C C . TRP A 1 101 ? -2.528 13.309 -4.849 1.00 91.00 101 TRP A C 1
ATOM 737 O O . TRP A 1 101 ? -1.811 13.954 -4.087 1.00 91.00 101 TRP A O 1
ATOM 747 N N . SER A 1 102 ? -2.167 12.116 -5.317 1.00 86.69 102 SER A N 1
ATOM 748 C CA . SER A 1 102 ? -0.916 11.448 -4.963 1.00 86.69 102 SER A CA 1
ATOM 749 C C . SER A 1 102 ? -0.289 10.751 -6.175 1.00 86.69 102 SER A C 1
ATOM 751 O O . SER A 1 102 ? -0.629 9.608 -6.501 1.00 86.69 102 SER A O 1
ATOM 753 N N . PRO A 1 103 ? 0.686 11.403 -6.837 1.00 81.38 103 PRO A N 1
ATOM 754 C CA . PRO A 1 103 ? 1.445 10.783 -7.919 1.00 81.38 103 PRO A CA 1
ATOM 755 C C . PRO A 1 103 ? 2.202 9.534 -7.461 1.00 81.38 103 PRO A C 1
ATOM 757 O O . PRO A 1 103 ? 2.299 8.566 -8.210 1.00 81.38 103 PRO A O 1
ATOM 760 N N . ALA A 1 104 ? 2.702 9.525 -6.223 1.00 75.94 104 ALA A N 1
ATOM 761 C CA . ALA A 1 104 ? 3.424 8.383 -5.672 1.00 75.94 104 ALA A CA 1
ATOM 762 C C . ALA A 1 104 ? 2.510 7.173 -5.426 1.00 75.94 104 ALA A C 1
ATOM 764 O O . ALA A 1 104 ? 2.926 6.039 -5.647 1.00 75.94 104 ALA A O 1
ATOM 765 N N . ALA A 1 105 ? 1.259 7.403 -5.012 1.00 74.00 105 ALA A N 1
ATOM 766 C CA . ALA A 1 105 ? 0.313 6.320 -4.766 1.00 74.00 105 ALA A CA 1
ATOM 767 C C . ALA A 1 105 ? -0.347 5.785 -6.044 1.00 74.00 105 ALA A C 1
ATOM 769 O O . ALA A 1 105 ? -0.861 4.673 -6.007 1.00 74.00 105 ALA A O 1
ATOM 770 N N . CYS A 1 106 ? -0.394 6.547 -7.148 1.00 78.75 106 CYS A N 1
ATOM 771 C CA . CYS A 1 106 ? -1.223 6.203 -8.316 1.00 78.75 106 CYS A CA 1
ATOM 772 C C . CYS A 1 106 ? -0.506 6.220 -9.677 1.00 78.75 106 CYS A C 1
ATOM 774 O O . CYS A 1 106 ? -0.925 5.494 -10.583 1.00 78.75 106 CYS A O 1
ATOM 776 N N . SER A 1 107 ? 0.591 6.966 -9.842 1.00 75.88 107 SER A N 1
ATOM 777 C CA . SER A 1 107 ? 1.229 7.120 -11.154 1.00 75.88 107 SER A CA 1
ATOM 778 C C . SER A 1 107 ? 2.211 5.988 -11.480 1.00 75.88 107 SER A C 1
ATOM 780 O O . SER A 1 107 ? 3.131 5.669 -10.725 1.00 75.88 107 SER A O 1
ATOM 782 N N . GLN A 1 108 ? 2.054 5.403 -12.670 1.00 69.69 108 GLN A N 1
ATOM 783 C CA . GLN A 1 108 ? 2.984 4.396 -13.195 1.00 69.69 108 GLN A CA 1
ATOM 784 C C . GLN A 1 108 ? 4.367 4.992 -13.489 1.00 69.69 108 GLN A C 1
ATOM 786 O O . GLN A 1 108 ? 5.389 4.325 -13.354 1.00 69.69 108 GLN A O 1
ATOM 791 N N . ARG A 1 109 ? 4.398 6.272 -13.873 1.00 70.44 109 ARG A N 1
ATOM 792 C CA . ARG A 1 109 ? 5.626 7.000 -14.190 1.00 70.44 109 ARG A CA 1
ATOM 793 C C . ARG A 1 109 ? 6.535 7.133 -12.967 1.00 70.44 109 ARG A C 1
ATOM 795 O O . ARG A 1 109 ? 7.710 6.804 -13.075 1.00 70.44 109 ARG A O 1
ATOM 802 N N . TYR A 1 110 ? 5.987 7.510 -11.808 1.00 68.81 110 TYR A N 1
ATOM 803 C CA . TYR A 1 110 ? 6.761 7.608 -10.567 1.00 68.81 110 TYR A CA 1
ATOM 804 C C . TYR A 1 110 ? 7.341 6.252 -10.150 1.00 68.81 110 TYR A C 1
ATOM 806 O O . TYR A 1 110 ? 8.516 6.163 -9.805 1.00 68.81 110 TYR A O 1
ATOM 814 N N . ALA A 1 111 ? 6.559 5.171 -10.257 1.00 69.69 111 ALA A N 1
ATOM 815 C CA . ALA A 1 111 ? 7.050 3.822 -9.979 1.00 69.69 111 ALA A CA 1
ATOM 816 C C . ALA A 1 111 ? 8.212 3.418 -10.909 1.00 69.69 111 ALA A C 1
ATOM 818 O O . ALA A 1 111 ? 9.224 2.909 -10.433 1.00 69.69 111 ALA A O 1
ATOM 819 N N . ASN A 1 112 ? 8.107 3.695 -12.214 1.00 71.81 112 ASN A N 1
ATOM 820 C CA . ASN A 1 112 ? 9.176 3.415 -13.178 1.00 71.81 112 ASN A CA 1
ATOM 821 C C . ASN A 1 112 ? 10.446 4.231 -12.894 1.00 71.81 112 ASN A C 1
ATOM 823 O O . ASN A 1 112 ? 11.549 3.703 -12.997 1.00 71.81 112 ASN A O 1
ATOM 827 N N . GLU A 1 113 ? 10.302 5.504 -12.522 1.00 76.06 113 GLU A N 1
ATOM 828 C CA . GLU A 1 113 ? 11.428 6.371 -12.160 1.00 76.06 113 GLU A CA 1
ATOM 829 C C . GLU A 1 113 ? 12.128 5.889 -10.882 1.00 76.06 113 GLU A C 1
ATOM 831 O O . GLU A 1 113 ? 13.357 5.857 -10.827 1.00 76.06 113 GLU A O 1
ATOM 836 N N . GLN A 1 114 ? 11.367 5.459 -9.872 1.00 72.25 114 GLN A N 1
ATOM 837 C CA . GLN A 1 114 ? 11.920 4.869 -8.650 1.00 72.25 114 GLN A CA 1
ATOM 838 C C . GLN A 1 114 ? 12.643 3.551 -8.941 1.00 72.25 114 GLN A C 1
ATOM 840 O O . GLN A 1 114 ? 13.750 3.337 -8.448 1.00 72.25 114 GLN A O 1
ATOM 845 N N . LEU A 1 115 ? 12.064 2.695 -9.788 1.00 70.81 115 LEU A N 1
ATOM 846 C CA . LEU A 1 115 ? 12.695 1.44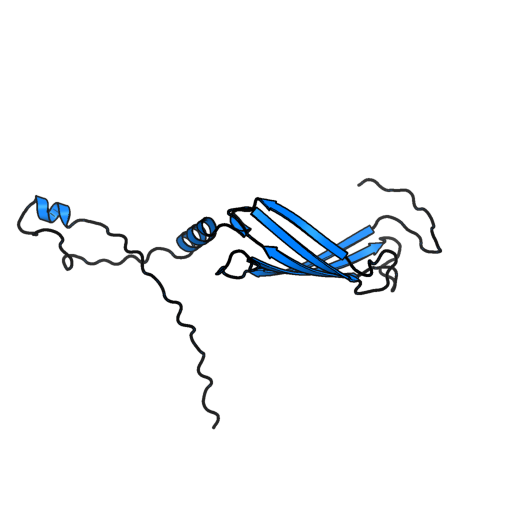6 -10.209 1.00 70.81 115 LEU A CA 1
ATOM 847 C C . LEU A 1 115 ? 14.000 1.705 -10.980 1.00 70.81 115 LEU A C 1
ATOM 849 O O . LEU A 1 115 ? 15.000 1.043 -10.727 1.00 70.81 115 LEU A O 1
ATOM 853 N N . ALA A 1 116 ? 14.016 2.700 -11.873 1.00 74.38 116 ALA A N 1
ATOM 854 C CA . ALA A 1 116 ? 15.207 3.093 -12.627 1.00 74.38 116 ALA A CA 1
ATOM 855 C C . ALA A 1 116 ? 16.325 3.670 -11.738 1.00 74.38 116 ALA A C 1
ATOM 857 O O . ALA A 1 116 ? 17.496 3.545 -12.083 1.00 74.38 116 ALA A O 1
ATOM 858 N N . ARG A 1 117 ? 15.991 4.279 -10.591 1.00 77.38 117 ARG A N 1
ATOM 859 C CA . ARG A 1 117 ? 16.989 4.666 -9.576 1.00 77.38 117 ARG A CA 1
ATOM 860 C C . ARG A 1 117 ? 17.490 3.472 -8.772 1.00 77.38 117 ARG A C 1
ATOM 862 O O . ARG A 1 117 ? 18.670 3.417 -8.449 1.00 77.38 117 ARG A O 1
ATOM 869 N N . ALA A 1 118 ? 16.592 2.556 -8.416 1.00 77.44 118 ALA A N 1
ATOM 870 C CA . ALA A 1 118 ? 16.911 1.405 -7.577 1.00 77.44 118 ALA A CA 1
ATOM 871 C C . ALA A 1 118 ? 17.732 0.338 -8.317 1.00 77.44 118 ALA A C 1
ATOM 873 O O . ALA A 1 118 ? 18.532 -0.357 -7.696 1.00 77.44 118 ALA A O 1
ATOM 874 N N . VAL A 1 119 ? 17.546 0.207 -9.634 1.00 79.31 119 VAL A N 1
ATOM 875 C CA . VAL A 1 119 ? 18.289 -0.735 -10.475 1.00 79.31 119 VAL A CA 1
ATOM 876 C C . VAL A 1 119 ? 19.316 0.048 -11.292 1.00 79.31 119 VAL A C 1
ATOM 878 O O . VAL A 1 119 ? 18.959 0.603 -12.336 1.00 79.31 119 VAL A O 1
ATOM 881 N N . PRO A 1 120 ? 20.587 0.118 -10.851 1.00 77.12 120 PRO A N 1
ATOM 882 C CA . PRO A 1 120 ? 21.610 0.795 -11.629 1.00 77.12 120 PRO A CA 1
ATOM 883 C C . PRO A 1 120 ? 21.761 0.107 -12.995 1.00 77.12 120 PRO A C 1
ATOM 885 O O . PRO A 1 120 ? 21.647 -1.122 -13.090 1.00 77.12 120 PRO A O 1
ATOM 888 N N . PRO A 1 121 ? 22.018 0.866 -14.075 1.00 81.62 121 PRO A N 1
ATOM 889 C CA . PRO A 1 121 ? 22.276 0.266 -15.374 1.00 81.62 121 PRO A CA 1
ATOM 890 C C . PRO A 1 121 ? 23.500 -0.645 -15.273 1.00 81.62 121 PRO A C 1
ATOM 892 O O . PRO A 1 121 ? 24.520 -0.260 -14.708 1.00 81.62 121 PRO A O 1
ATOM 895 N N . VAL A 1 122 ? 23.413 -1.849 -15.838 1.00 86.81 122 VAL A N 1
ATOM 896 C CA . VAL A 1 122 ? 24.542 -2.786 -15.863 1.00 86.81 122 VAL A CA 1
ATOM 897 C C . VAL A 1 122 ? 25.498 -2.370 -16.988 1.00 86.81 122 VAL A C 1
ATOM 899 O O . VAL A 1 122 ? 25.130 -2.507 -18.163 1.00 86.81 122 VAL A O 1
ATOM 902 N N . PRO A 1 123 ? 26.711 -1.867 -16.687 1.00 89.25 123 PRO A N 1
ATOM 903 C CA . PRO A 1 123 ? 27.663 -1.498 -17.723 1.00 89.25 123 PRO A CA 1
ATOM 904 C C . PRO A 1 123 ? 28.166 -2.762 -18.427 1.00 89.25 123 PRO A C 1
ATOM 906 O O . PRO A 1 123 ? 28.608 -3.717 -17.791 1.00 89.25 123 PRO A O 1
ATOM 909 N N . ARG A 1 124 ? 28.112 -2.774 -19.762 1.00 91.12 124 ARG A N 1
ATOM 910 C CA . ARG A 1 124 ? 28.721 -3.829 -20.583 1.00 91.12 124 ARG A CA 1
ATOM 911 C C . ARG A 1 124 ? 29.666 -3.217 -21.605 1.00 91.12 124 ARG A C 1
ATOM 913 O O . ARG A 1 124 ? 29.236 -2.457 -22.470 1.00 91.12 124 ARG A O 1
ATOM 920 N N . GLY A 1 125 ? 30.945 -3.572 -21.513 1.00 91.19 125 GLY A N 1
ATOM 921 C CA . GLY A 1 125 ? 31.954 -3.215 -22.506 1.00 91.19 125 GLY A CA 1
ATOM 922 C C . GLY A 1 125 ? 31.920 -4.188 -23.682 1.00 91.19 125 GLY A C 1
ATOM 923 O O . GLY A 1 125 ? 32.127 -5.381 -23.496 1.00 91.19 125 GLY A O 1
ATOM 924 N N . PHE A 1 126 ? 31.665 -3.688 -24.892 1.00 90.06 126 PHE A N 1
ATOM 925 C CA . PHE A 1 126 ? 31.681 -4.507 -26.116 1.00 90.06 126 PHE A CA 1
ATOM 926 C C . PHE A 1 126 ? 32.998 -4.411 -26.899 1.00 90.06 126 PHE A C 1
ATOM 928 O O . PHE A 1 126 ? 33.209 -5.178 -27.840 1.00 90.06 126 PHE A O 1
ATOM 935 N N . GLY A 1 127 ? 33.891 -3.485 -26.536 1.00 89.50 127 GLY A N 1
ATOM 936 C CA . GLY A 1 127 ? 35.137 -3.257 -27.270 1.00 89.50 127 GLY A CA 1
ATOM 937 C C . GLY A 1 127 ? 34.887 -3.078 -28.780 1.00 89.50 127 GLY A C 1
ATOM 938 O O . GLY A 1 127 ? 33.878 -2.483 -29.167 1.00 89.50 127 GLY A O 1
ATOM 939 N N . PRO A 1 128 ? 35.751 -3.621 -29.654 1.00 89.00 128 PRO A N 1
ATOM 940 C CA . PRO A 1 128 ? 35.597 -3.502 -31.103 1.00 89.00 128 PRO A CA 1
ATOM 941 C C . PRO A 1 128 ? 34.605 -4.507 -31.716 1.00 89.00 128 PRO A C 1
ATOM 943 O O . PRO A 1 128 ? 34.414 -4.496 -32.927 1.00 89.00 128 PRO A O 1
ATOM 946 N N . THR A 1 129 ? 33.965 -5.377 -30.922 1.00 92.06 129 THR A N 1
ATOM 947 C CA . THR A 1 129 ? 33.159 -6.507 -31.438 1.00 92.06 129 THR A CA 1
ATOM 948 C C . THR A 1 129 ? 31.821 -6.097 -32.058 1.00 92.06 129 THR A C 1
ATOM 950 O O . THR A 1 129 ? 31.161 -6.907 -32.704 1.00 92.06 129 THR A O 1
ATOM 953 N N . ARG A 1 130 ? 31.401 -4.840 -31.867 1.00 90.00 130 ARG A N 1
ATOM 954 C CA . ARG A 1 130 ? 30.146 -4.295 -32.408 1.00 90.00 130 ARG A CA 1
ATOM 955 C C . ARG A 1 130 ? 30.369 -2.959 -33.130 1.00 90.00 130 ARG A C 1
ATOM 957 O O . ARG A 1 130 ? 29.918 -1.916 -32.632 1.00 90.00 130 ARG A O 1
ATOM 964 N N . PRO A 1 131 ? 31.071 -2.957 -34.277 1.00 92.81 131 PRO A N 1
ATOM 965 C CA . PRO A 1 131 ? 31.271 -1.747 -35.064 1.00 92.81 131 PRO A CA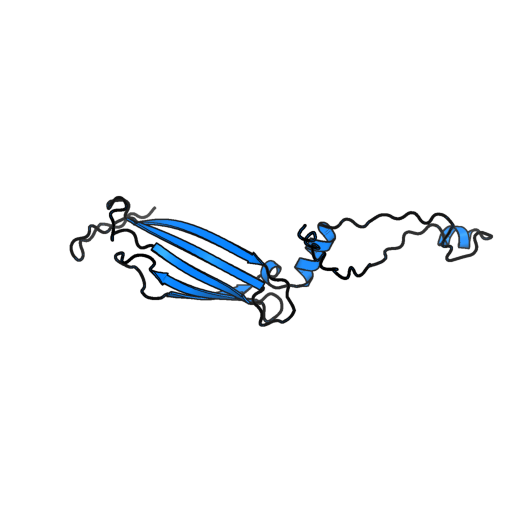 1
ATOM 966 C C . PRO A 1 131 ? 29.955 -1.306 -35.719 1.00 92.81 131 PRO A C 1
ATOM 968 O O . PRO A 1 131 ? 29.137 -2.132 -36.110 1.00 92.81 131 PRO A O 1
ATOM 971 N N . VAL A 1 132 ? 29.749 0.005 -35.819 1.00 92.12 132 VAL A N 1
ATOM 972 C CA . VAL A 1 132 ? 28.671 0.620 -36.622 1.00 92.12 132 VAL A CA 1
ATOM 973 C C . VAL A 1 132 ? 29.196 1.216 -37.920 1.00 92.12 132 VAL A C 1
ATOM 975 O O . VAL A 1 132 ? 28.424 1.459 -38.837 1.00 92.12 132 VAL A O 1
ATOM 978 N N . ALA A 1 133 ? 30.506 1.435 -38.001 1.00 92.94 133 ALA A N 1
ATOM 979 C CA . ALA A 1 133 ? 31.199 1.907 -39.186 1.00 92.94 133 ALA A CA 1
ATOM 980 C C . ALA A 1 133 ? 32.539 1.175 -39.346 1.00 92.94 133 ALA A C 1
ATOM 982 O O . ALA A 1 133 ? 33.013 0.498 -38.428 1.00 92.94 133 ALA A O 1
ATOM 983 N N . THR A 1 134 ? 33.167 1.315 -40.513 1.00 93.12 134 THR A N 1
ATOM 984 C CA . THR A 1 134 ? 34.496 0.740 -40.763 1.00 93.12 134 THR A CA 1
ATOM 985 C C . THR A 1 134 ? 35.553 1.345 -39.833 1.00 93.12 134 THR A C 1
ATOM 987 O O . THR A 1 134 ? 35.599 2.552 -39.631 1.00 93.12 134 THR A O 1
ATOM 990 N N . ASN A 1 135 ? 36.451 0.526 -39.282 1.00 89.56 135 ASN A N 1
ATOM 991 C CA . ASN A 1 135 ? 37.609 1.036 -38.532 1.00 89.56 135 ASN A CA 1
ATOM 992 C C . ASN A 1 135 ? 38.739 1.539 -39.448 1.00 89.56 135 ASN A C 1
ATOM 994 O O . ASN A 1 135 ? 39.714 2.098 -38.949 1.00 89.56 135 ASN A O 1
ATOM 998 N N . GLY A 1 136 ? 38.622 1.338 -40.765 1.00 94.06 136 GLY A N 1
ATOM 999 C CA . GLY A 1 136 ? 39.636 1.741 -41.741 1.00 94.06 136 GLY A CA 1
ATOM 1000 C C . GLY A 1 136 ? 39.706 3.249 -41.994 1.00 94.06 136 GLY A C 1
ATOM 1001 O O . GLY A 1 136 ? 40.704 3.722 -42.524 1.00 94.06 136 GLY A O 1
ATOM 1002 N N . THR A 1 137 ? 38.686 4.017 -41.599 1.00 94.50 137 THR A N 1
ATOM 1003 C CA . THR A 1 137 ? 38.652 5.478 -41.768 1.00 94.50 137 THR A CA 1
ATOM 1004 C C . THR A 1 137 ? 38.729 6.201 -40.424 1.00 94.50 137 THR A C 1
ATOM 1006 O O . THR A 1 137 ? 38.460 5.631 -39.360 1.00 94.50 137 THR A O 1
ATOM 1009 N N . VAL A 1 138 ? 39.136 7.472 -40.436 1.00 93.56 138 VAL A N 1
ATOM 1010 C CA . VAL A 1 138 ? 39.166 8.309 -39.223 1.00 93.56 138 VAL A CA 1
ATOM 1011 C C . VAL A 1 138 ? 37.742 8.516 -38.700 1.00 93.56 138 VAL A C 1
ATOM 1013 O O . VAL A 1 138 ? 37.480 8.359 -37.505 1.00 93.56 138 VAL A O 1
ATOM 1016 N N . GLU A 1 139 ? 36.815 8.767 -39.615 1.00 91.69 139 GLU A N 1
ATOM 1017 C CA . GLU A 1 139 ? 35.400 9.022 -39.374 1.00 91.69 139 GLU A CA 1
ATOM 1018 C C . GLU A 1 139 ? 34.718 7.787 -38.777 1.00 91.69 139 GLU A C 1
ATOM 1020 O O . GLU A 1 139 ? 33.987 7.883 -37.792 1.00 91.69 139 GLU A O 1
ATOM 1025 N N . GLY A 1 140 ? 35.006 6.596 -39.308 1.00 91.88 140 GLY A N 1
ATOM 1026 C CA . GLY A 1 140 ? 34.407 5.362 -38.814 1.00 91.88 140 GLY A CA 1
ATOM 1027 C C . GLY A 1 140 ? 34.947 4.933 -37.446 1.00 91.88 140 GLY A C 1
ATOM 1028 O O . GLY A 1 140 ? 34.181 4.483 -36.590 1.00 91.88 140 GLY A O 1
ATOM 1029 N N . ARG A 1 141 ? 36.233 5.192 -37.155 1.00 92.75 141 ARG A N 1
ATOM 1030 C CA . ARG A 1 141 ? 36.778 5.051 -35.791 1.00 92.75 141 ARG A CA 1
ATOM 1031 C C . ARG A 1 141 ? 36.120 6.017 -34.813 1.00 92.75 141 ARG A C 1
ATOM 1033 O O . ARG A 1 141 ? 35.881 5.638 -33.667 1.00 92.75 141 ARG A O 1
ATOM 1040 N N . ALA A 1 142 ? 35.831 7.247 -35.240 1.00 92.06 142 ALA A N 1
ATOM 1041 C CA . ALA A 1 142 ? 35.105 8.208 -34.417 1.00 92.06 142 ALA A CA 1
ATOM 1042 C C . ALA A 1 142 ? 33.675 7.730 -34.124 1.00 92.06 142 ALA A C 1
ATOM 1044 O O . ALA A 1 142 ? 33.278 7.713 -32.962 1.00 92.06 142 ALA A O 1
ATOM 1045 N N . ALA A 1 143 ? 32.956 7.232 -35.132 1.00 92.25 143 ALA A N 1
ATOM 1046 C CA . ALA A 1 143 ? 31.609 6.683 -34.966 1.00 92.25 143 ALA A CA 1
ATOM 1047 C C . ALA A 1 143 ? 31.562 5.433 -34.059 1.00 92.25 143 ALA A C 1
ATOM 1049 O O . ALA A 1 143 ? 30.579 5.197 -33.353 1.00 92.25 143 ALA A O 1
ATOM 1050 N N . ASN A 1 144 ? 32.629 4.627 -34.039 1.00 93.19 144 ASN A N 1
ATOM 1051 C CA . ASN A 1 144 ? 32.703 3.425 -33.208 1.00 93.19 144 ASN A CA 1
ATOM 1052 C C . ASN A 1 144 ? 32.976 3.707 -31.719 1.00 93.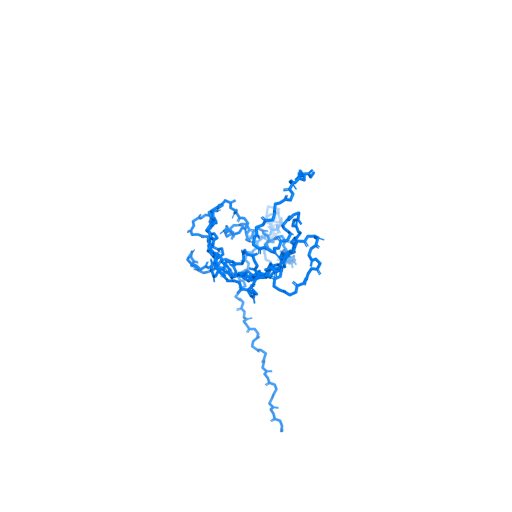19 144 ASN A C 1
ATOM 1054 O O . ASN A 1 144 ? 32.601 2.881 -30.884 1.00 93.19 144 ASN A O 1
ATOM 1058 N N . ARG A 1 145 ? 33.551 4.865 -31.358 1.00 91.75 145 ARG A N 1
ATOM 1059 C CA . ARG A 1 145 ? 33.730 5.297 -29.958 1.00 91.75 145 ARG A CA 1
ATOM 1060 C C . ARG A 1 145 ? 32.416 5.843 -29.395 1.00 91.75 145 ARG A C 1
ATOM 1062 O O . ARG A 1 145 ? 32.221 7.051 -29.304 1.00 91.75 145 ARG A O 1
ATOM 1069 N N . ARG A 1 146 ? 31.504 4.942 -29.028 1.00 91.12 146 ARG A N 1
ATOM 1070 C CA . ARG A 1 146 ? 30.151 5.294 -28.573 1.00 91.12 146 ARG A CA 1
ATOM 1071 C C . ARG A 1 146 ? 29.732 4.542 -27.318 1.00 91.12 146 ARG A C 1
ATOM 1073 O O . ARG A 1 146 ? 30.204 3.440 -27.046 1.00 91.12 146 ARG A O 1
ATOM 1080 N N . VAL A 1 147 ? 28.756 5.113 -26.622 1.00 91.81 147 VAL A N 1
ATOM 1081 C CA . VAL A 1 147 ? 28.007 4.461 -25.545 1.00 91.81 147 VAL A CA 1
ATOM 1082 C C . VAL A 1 147 ? 26.578 4.246 -26.034 1.00 91.81 147 VAL A C 1
ATOM 1084 O O . VAL A 1 147 ?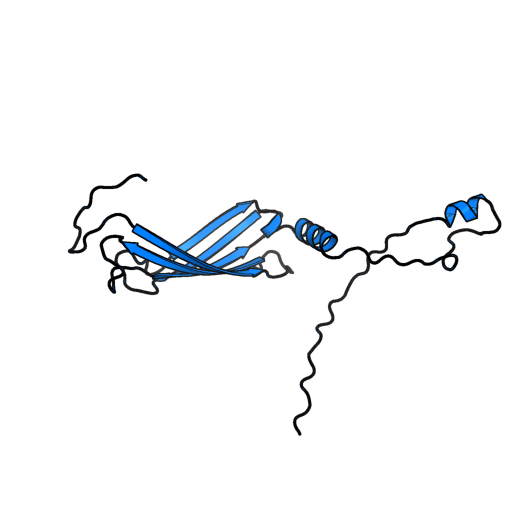 25.976 5.157 -26.596 1.00 91.81 147 VAL A O 1
ATOM 1087 N N . ALA A 1 148 ? 26.041 3.039 -25.852 1.00 88.25 148 ALA A N 1
ATOM 1088 C CA . ALA A 1 148 ? 24.678 2.696 -26.245 1.00 88.25 148 ALA A CA 1
ATOM 1089 C C . ALA A 1 148 ? 23.881 2.206 -25.035 1.00 88.25 148 ALA A C 1
ATOM 1091 O O . ALA A 1 148 ? 24.341 1.341 -24.289 1.00 88.25 148 ALA A O 1
ATOM 1092 N N . PHE A 1 149 ? 22.664 2.724 -24.879 1.00 86.88 149 PHE A N 1
ATOM 1093 C CA . PHE A 1 149 ? 21.725 2.292 -23.850 1.00 86.88 149 PHE A CA 1
ATOM 1094 C C . PHE A 1 149 ? 20.711 1.328 -24.465 1.00 86.88 149 PHE A C 1
ATOM 1096 O O . PHE A 1 149 ? 20.111 1.618 -25.497 1.00 86.88 149 PHE A O 1
ATOM 1103 N N . THR A 1 150 ? 20.525 0.158 -23.854 1.00 84.31 150 THR A N 1
ATOM 1104 C CA . THR A 1 150 ? 19.542 -0.840 -24.301 1.00 84.31 150 THR A CA 1
ATOM 1105 C C . THR A 1 150 ? 18.586 -1.148 -23.161 1.00 84.31 150 THR A C 1
ATOM 1107 O O . THR A 1 150 ? 19.015 -1.599 -22.101 1.00 84.31 150 THR A O 1
ATOM 1110 N N . VAL A 1 151 ? 17.289 -0.935 -23.385 1.00 79.75 151 VAL A N 1
ATOM 1111 C CA . VAL A 1 151 ? 16.246 -1.269 -22.409 1.00 79.75 151 VAL A CA 1
ATOM 1112 C C . VAL A 1 151 ? 15.929 -2.760 -22.519 1.00 79.75 151 VAL A C 1
ATOM 1114 O O . VAL A 1 151 ? 15.344 -3.209 -23.504 1.00 79.75 151 VAL A O 1
ATOM 1117 N N . VAL A 1 152 ? 16.329 -3.539 -21.515 1.00 78.19 152 VAL A N 1
ATOM 1118 C CA . VAL A 1 152 ? 16.008 -4.970 -21.423 1.00 78.19 152 VAL A CA 1
ATOM 1119 C C . VAL A 1 152 ? 14.655 -5.162 -20.737 1.00 78.19 152 VAL A C 1
ATOM 1121 O O . VAL A 1 152 ? 14.433 -4.679 -19.631 1.00 78.19 152 VAL A O 1
ATOM 1124 N N . LYS A 1 153 ? 13.723 -5.867 -21.390 1.00 69.38 153 LYS A N 1
ATOM 1125 C CA . LYS A 1 153 ? 12.457 -6.275 -20.766 1.00 69.38 153 LYS A CA 1
ATOM 1126 C C . LYS A 1 153 ? 12.702 -7.534 -19.937 1.00 69.38 153 LYS A C 1
ATOM 1128 O O . LYS A 1 153 ? 12.817 -8.621 -20.500 1.00 69.38 153 LYS A O 1
ATOM 1133 N N . THR A 1 154 ? 12.756 -7.410 -18.616 1.00 58.44 154 THR A N 1
ATOM 1134 C CA . THR A 1 154 ? 12.767 -8.583 -17.734 1.00 58.44 154 THR A CA 1
ATOM 1135 C C . THR A 1 154 ? 11.356 -9.162 -17.671 1.00 58.44 154 THR A C 1
ATOM 1137 O O . THR A 1 154 ? 10.456 -8.551 -17.100 1.00 58.44 154 THR A O 1
ATOM 1140 N N . ARG A 1 155 ? 11.137 -10.345 -18.257 1.00 47.69 155 ARG A N 1
ATOM 1141 C CA . ARG A 1 155 ? 9.998 -11.183 -17.860 1.00 47.69 155 ARG A CA 1
ATOM 1142 C C . ARG A 1 155 ? 10.343 -11.755 -16.491 1.00 47.69 155 ARG A C 1
ATOM 1144 O O . ARG A 1 155 ? 11.309 -12.506 -16.386 1.00 47.69 155 ARG A O 1
ATOM 1151 N N . ALA A 1 156 ? 9.593 -11.383 -15.459 1.00 43.56 156 ALA A N 1
ATOM 1152 C CA . ALA A 1 156 ? 9.687 -12.044 -14.166 1.00 43.56 156 ALA A CA 1
ATOM 1153 C C . ALA A 1 156 ? 9.335 -13.525 -14.372 1.00 43.56 156 ALA A C 1
ATOM 1155 O O . ALA A 1 156 ? 8.181 -13.855 -14.638 1.00 43.56 156 ALA A O 1
ATOM 1156 N N . ARG A 1 157 ? 10.332 -14.414 -14.328 1.00 43.38 157 ARG A N 1
ATOM 1157 C CA . ARG A 1 157 ? 10.056 -15.826 -14.075 1.00 43.38 157 ARG A CA 1
ATOM 1158 C C . ARG A 1 157 ? 9.839 -15.939 -12.574 1.00 43.38 157 ARG A C 1
ATOM 1160 O O . ARG A 1 157 ? 10.737 -15.610 -11.804 1.00 43.38 157 ARG A O 1
ATOM 1167 N N . VAL A 1 158 ? 8.635 -16.342 -12.185 1.00 39.84 158 VAL A N 1
ATOM 1168 C CA . VAL A 1 158 ? 8.371 -16.855 -10.842 1.00 39.84 158 VAL A CA 1
ATOM 1169 C C . VAL A 1 158 ? 9.319 -18.037 -10.662 1.00 39.84 158 VAL A C 1
ATOM 1171 O O . VAL A 1 158 ? 9.289 -18.974 -11.458 1.00 39.84 158 VAL A O 1
ATOM 1174 N N . ILE A 1 159 ? 10.231 -17.937 -9.699 1.00 45.56 159 ILE A N 1
ATOM 1175 C CA . ILE A 1 159 ? 11.029 -19.078 -9.263 1.00 45.56 159 ILE A CA 1
ATOM 1176 C C . ILE A 1 159 ? 10.066 -19.881 -8.397 1.00 45.56 159 ILE A C 1
ATOM 1178 O O . ILE A 1 159 ? 9.853 -19.558 -7.232 1.00 45.56 159 ILE A O 1
ATOM 1182 N N . GLU A 1 160 ? 9.377 -20.832 -9.017 1.00 43.09 160 GLU A N 1
ATOM 1183 C CA . GLU A 1 160 ? 8.626 -21.854 -8.303 1.00 43.09 160 GLU A CA 1
ATOM 1184 C C . GLU A 1 160 ? 9.681 -22.671 -7.554 1.00 43.09 160 GLU A C 1
ATOM 1186 O O . GLU A 1 160 ? 10.527 -23.323 -8.166 1.00 43.09 160 GLU A O 1
ATOM 1191 N N . ALA A 1 161 ? 9.752 -22.481 -6.236 1.00 42.53 161 ALA A N 1
ATOM 1192 C CA . ALA A 1 161 ? 10.648 -23.247 -5.390 1.00 42.53 161 ALA A CA 1
ATOM 1193 C C . ALA A 1 161 ? 10.170 -24.699 -5.442 1.00 42.53 161 ALA A C 1
ATOM 1195 O O . ALA A 1 161 ? 9.161 -25.049 -4.834 1.00 42.53 161 ALA A O 1
ATOM 1196 N N . GLU A 1 162 ? 10.859 -25.505 -6.240 1.00 43.94 162 GLU A N 1
ATOM 1197 C CA . GLU A 1 162 ? 10.638 -26.937 -6.343 1.00 43.94 162 GLU A CA 1
ATOM 1198 C C . GLU A 1 162 ? 10.868 -27.544 -4.954 1.00 43.94 162 GLU A C 1
ATOM 1200 O O . GLU A 1 162 ? 11.968 -27.497 -4.397 1.00 43.94 162 GLU A O 1
ATOM 1205 N N . MET A 1 163 ? 9.779 -28.010 -4.344 1.00 50.03 163 MET A N 1
ATOM 1206 C CA . MET A 1 163 ? 9.797 -28.703 -3.063 1.00 50.03 163 MET A CA 1
ATOM 1207 C C . MET A 1 163 ? 10.552 -30.027 -3.263 1.00 50.03 163 MET A C 1
ATOM 1209 O O . MET A 1 163 ? 10.273 -30.721 -4.245 1.00 50.03 163 MET A O 1
ATOM 1213 N N . PRO A 1 164 ? 11.525 -30.379 -2.404 1.00 56.59 164 PRO A N 1
ATOM 1214 C CA . PRO A 1 164 ? 12.294 -31.601 -2.596 1.00 56.59 164 PRO A CA 1
ATOM 1215 C C . PRO A 1 164 ? 11.372 -32.825 -2.480 1.00 56.59 164 PRO A C 1
ATOM 1217 O O . PRO A 1 164 ? 10.425 -32.790 -1.689 1.00 56.59 164 PRO A O 1
ATOM 1220 N N . PRO A 1 165 ? 11.622 -33.896 -3.256 1.00 58.06 165 PRO A N 1
ATOM 1221 C CA . PRO A 1 165 ? 10.810 -35.102 -3.184 1.00 58.06 165 PRO A CA 1
ATOM 1222 C C . PRO A 1 165 ? 10.926 -35.727 -1.791 1.00 58.06 165 PRO A C 1
ATOM 1224 O O . PRO A 1 165 ? 12.031 -35.885 -1.267 1.00 58.06 165 PRO A O 1
ATOM 1227 N N . GLU A 1 166 ? 9.777 -36.059 -1.202 1.00 57.06 166 GLU A N 1
ATOM 1228 C CA . GLU A 1 166 ? 9.704 -36.838 0.034 1.00 57.06 166 GLU A CA 1
ATOM 1229 C C . GLU A 1 166 ? 10.357 -38.209 -0.193 1.00 57.06 166 GLU A C 1
ATOM 1231 O O . GLU A 1 166 ? 10.050 -38.899 -1.169 1.00 57.06 166 GLU A O 1
ATOM 1236 N N . SER A 1 167 ? 11.294 -38.560 0.690 1.00 63.53 167 SER A N 1
ATOM 1237 C CA . SER A 1 167 ? 11.946 -39.873 0.764 1.00 63.53 167 SER A CA 1
ATOM 1238 C C . SER A 1 167 ? 11.127 -40.859 1.580 1.00 63.53 167 SER A C 1
ATOM 1240 O O . SER A 1 167 ? 10.731 -40.449 2.697 1.00 63.53 167 SER A O 1
#

pLDDT: mean 76.79, std 16.58, range [38.66, 96.25]

Foldseek 3Di:
DDWDDWDDDPPDTATDKDKDKDKDKDADDDDAQADFRMKMKMKMKMAGPVVPPPAQRIWIKMKIKTWGQNDQQKIWIKMKIFTPGNHDVGHRIDIDIDIDGGNPSHPPVNVVVVVPVVDDDDDDDPDQVDFPADPPDPVSVVRRPDDDDDDDDDDDDDPPPPDDDDD

Secondary structure (DSSP, 8-state):
--PPPP-EETTEE---EEEEEEEEEEE---SSTTS-SEEEEEEEEEEETTTTT-TTSS-EEEEEEEEEEEETTEEEEEEEEEESS--TT--S-EEEEEEEE-HHHH-HHHHHHHHHHHS-------GGGS-SS-TTSHHHHHHHS-----------------PPPP-

Radius of gyration: 28.8 Å; chains: 1; bounding box: 64×63×77 Å